Protein AF-A0A1A8R2H5-F1 (afdb_monomer)

Solvent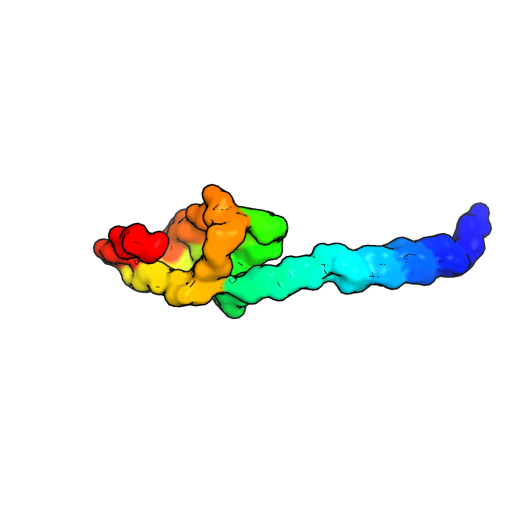-accessible surface area (backbone atoms only — not comparable to full-atom values): 4363 Å² total; per-residue (Å²): 133,86,60,69,71,58,58,52,50,56,55,55,54,61,66,70,69,67,77,76,74,62,55,40,95,86,35,49,65,58,95,40,33,38,43,39,53,62,68,60,39,53,58,73,74,90,48,70,54,89,70,54,80,42,77,43,58,55,73,38,55,62,80,53,90,74,92,125

Radius of 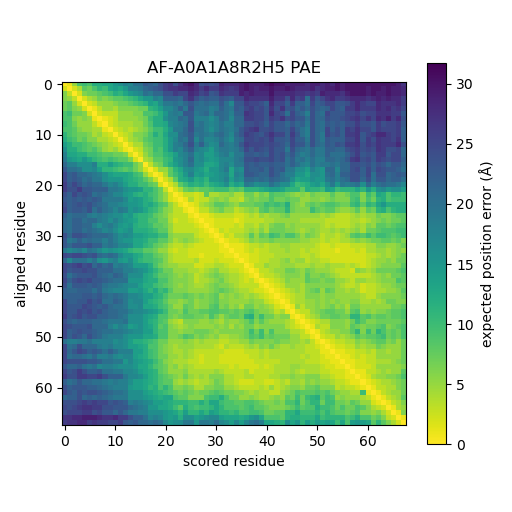gyration: 17.21 Å; Cα contacts (8 Å, |Δi|>4): 80; chains: 1; bounding box: 18×28×56 Å

Nearest PDB structures (foldseek):
  1w8a-assembly1_A  TM=9.796E-01  e=1.468E-03  Drosophila melanogaster
  6bxc-assembly1_D  TM=8.657E-01  e=1.110E-03  Petromyzon marinus
  7la8-assembly2_B  TM=9.139E-01  e=5.544E-03  Petromyzon marinus
  9cj0-assembly1_A  TM=9.246E-01  e=7.333E-03  Petromyzon marinus
  2r9u-assembly4_D  TM=8.728E-01  e=6.376E-03  Petromyzon marinus

Foldseek 3Di:
DDDCVVVVVVVVVVVVPPPPPQAPPQWDDDQQEIGNEQSQDQDDDPRRDPSRPYYHHHNHNHPDDDDD

Sequence (68 aa):
RPAGRWMWVVMLSALILGNTSACPALCTCSGTTVDCHGLGLKTMPRNIPRNTERLELNGNNLTRVTKT

InterPro domains:
  IPR000372 Leucine-rich repeat N-terminal domain [PF01462] (22-49)
  IPR000372 Leucine-rich repeat N-terminal domain [SM00013] (22-54)
  IPR032675 Leucine-rich repeat domain superfamily [G3DSA:3.80.10.10] (14-68)
  IPR052313 Platelet Glycoprotein Ib-IX-V Complex [PTHR22650] (5-66)

Organism: NCBI:txid704102

Mean predicted aligned error: 12.09 Å

pLDDT: mean 73.35, std 11.0, range [49.0, 88.75]

Structure (mmCIF, N/CA/C/O backbone):
data_AF-A0A1A8R2H5-F1
#
_entry.id   AF-A0A1A8R2H5-F1
#
loop_
_atom_site.group_PDB
_atom_site.id
_atom_site.type_symbol
_atom_site.label_atom_id
_atom_site.label_alt_id
_atom_site.label_comp_id
_atom_site.label_asym_id
_atom_site.label_entity_id
_atom_site.label_seq_id
_atom_site.pdbx_PDB_ins_code
_atom_site.Cartn_x
_atom_site.Cartn_y
_atom_site.Cartn_z
_atom_site.occupancy
_atom_site.B_iso_or_equiv
_atom_site.auth_seq_id
_atom_site.auth_comp_id
_atom_site.auth_asym_id
_atom_site.auth_atom_id
_atom_site.pdbx_PDB_model_num
ATOM 1 N N . ARG A 1 1 ? 5.294 13.373 -38.842 1.00 50.59 1 ARG A N 1
ATOM 2 C CA . ARG A 1 1 ? 3.868 13.190 -38.475 1.00 50.59 1 ARG A CA 1
ATOM 3 C C . ARG A 1 1 ? 3.593 11.687 -38.427 1.00 50.59 1 ARG A C 1
ATOM 5 O O . ARG A 1 1 ? 3.247 11.137 -39.466 1.00 50.59 1 ARG A O 1
ATOM 12 N N . PRO A 1 2 ? 3.894 10.984 -37.318 1.00 49.00 2 PRO A N 1
ATOM 13 C CA . PRO A 1 2 ? 3.800 9.533 -37.310 1.00 49.00 2 PRO A CA 1
ATOM 14 C C . PRO A 1 2 ? 2.331 9.109 -37.338 1.00 49.00 2 PRO A C 1
ATOM 16 O O . PRO A 1 2 ? 1.480 9.658 -36.642 1.00 49.00 2 PRO A O 1
ATOM 19 N N . ALA A 1 3 ? 2.074 8.180 -38.250 1.00 55.72 3 ALA A N 1
ATOM 20 C CA . ALA A 1 3 ? 0.783 7.672 -38.655 1.00 55.72 3 ALA A CA 1
ATOM 21 C C . ALA A 1 3 ? 0.054 6.974 -37.501 1.00 55.72 3 ALA A C 1
ATOM 23 O O . ALA A 1 3 ? 0.660 6.233 -36.724 1.00 55.72 3 ALA A O 1
ATOM 24 N N . GLY A 1 4 ? -1.269 7.163 -37.452 1.00 62.22 4 GLY A N 1
ATOM 25 C CA . GLY A 1 4 ? -2.167 6.694 -36.391 1.00 62.22 4 GLY A CA 1
ATOM 26 C C . GLY A 1 4 ? -2.024 5.219 -36.008 1.00 62.22 4 GLY A C 1
ATOM 27 O O . GLY A 1 4 ? -2.360 4.855 -34.892 1.00 62.22 4 GLY A O 1
ATOM 28 N N . ARG A 1 5 ? -1.432 4.377 -36.859 1.00 66.50 5 ARG A N 1
ATOM 29 C CA . ARG A 1 5 ? -1.161 2.963 -36.571 1.00 66.50 5 ARG A CA 1
ATOM 30 C C . ARG A 1 5 ? -0.246 2.744 -35.360 1.00 66.50 5 ARG A C 1
ATOM 32 O O . ARG A 1 5 ? -0.445 1.776 -34.642 1.00 66.50 5 ARG A O 1
ATOM 39 N N . TRP A 1 6 ? 0.699 3.648 -35.096 1.00 65.44 6 TRP A N 1
ATOM 40 C CA . TRP A 1 6 ? 1.562 3.566 -33.909 1.00 65.44 6 TRP A CA 1
ATOM 41 C C . TRP A 1 6 ? 0.822 3.969 -32.628 1.00 65.44 6 TRP A C 1
ATOM 43 O O . TRP A 1 6 ? 1.010 3.340 -31.595 1.00 65.44 6 TRP A O 1
ATOM 53 N N . MET A 1 7 ? -0.085 4.949 -32.707 1.00 65.50 7 MET A N 1
ATOM 54 C CA . MET A 1 7 ? -0.921 5.362 -31.569 1.00 65.50 7 MET A CA 1
ATOM 55 C C . MET A 1 7 ? -1.846 4.232 -31.101 1.00 65.50 7 MET A C 1
ATOM 57 O O . MET A 1 7 ? -1.977 4.006 -29.901 1.00 65.50 7 MET A O 1
ATOM 61 N N . TRP A 1 8 ? -2.431 3.474 -32.035 1.00 68.81 8 TRP A N 1
ATOM 62 C CA . TRP A 1 8 ? -3.264 2.311 -31.704 1.00 68.81 8 TRP A CA 1
ATOM 63 C C . TRP A 1 8 ? -2.477 1.205 -30.996 1.00 68.81 8 TRP A C 1
ATOM 65 O O . TRP A 1 8 ? -2.986 0.621 -30.045 1.00 68.81 8 TRP A O 1
ATOM 75 N N . VAL A 1 9 ? -1.229 0.952 -31.407 1.00 74.75 9 VAL A N 1
ATOM 76 C CA . VAL A 1 9 ? -0.360 -0.047 -30.764 1.00 74.75 9 VAL A CA 1
ATOM 77 C C . VAL A 1 9 ? -0.013 0.369 -29.337 1.00 74.75 9 VAL A C 1
ATOM 79 O O . VAL A 1 9 ? -0.102 -0.463 -28.443 1.00 74.75 9 VAL A O 1
ATOM 82 N N . VAL A 1 10 ? 0.300 1.649 -29.104 1.00 75.19 10 VAL A N 1
ATOM 83 C CA . VAL A 1 10 ? 0.611 2.172 -27.761 1.00 75.19 10 VAL A CA 1
ATOM 84 C C . VAL A 1 10 ? -0.603 2.060 -26.825 1.00 75.19 10 VAL A C 1
ATOM 86 O O . VAL A 1 10 ? -0.464 1.619 -25.684 1.00 75.19 10 VAL A O 1
ATOM 89 N N . MET A 1 11 ? -1.807 2.366 -27.321 1.00 66.81 11 MET A N 1
ATOM 90 C CA . MET A 1 11 ? -3.051 2.258 -26.545 1.00 66.81 11 MET A CA 1
ATOM 91 C C . MET A 1 11 ? -3.459 0.803 -26.266 1.00 66.81 11 MET A C 1
ATOM 93 O O . MET A 1 11 ? -3.857 0.488 -25.147 1.00 66.81 11 MET A O 1
ATOM 97 N N . LEU A 1 12 ? -3.305 -0.106 -27.238 1.00 65.00 12 LEU A N 1
ATOM 98 C CA . LEU A 1 12 ? -3.515 -1.542 -27.016 1.00 65.00 12 LEU A CA 1
ATOM 99 C C . LEU A 1 12 ? -2.475 -2.131 -26.057 1.00 65.00 12 LEU A C 1
ATOM 101 O O . LEU A 1 12 ? -2.833 -2.935 -25.202 1.00 65.00 12 LEU A O 1
ATOM 105 N N . SER A 1 13 ? -1.206 -1.721 -26.148 1.00 62.56 13 SER A N 1
ATOM 106 C CA . SER A 1 13 ? -0.160 -2.198 -25.234 1.00 62.56 13 SER A CA 1
ATOM 107 C C . SER A 1 13 ? -0.367 -1.724 -23.795 1.00 62.56 13 SER A C 1
ATOM 109 O O . SER A 1 13 ? -0.070 -2.470 -22.866 1.00 62.56 13 SER A O 1
ATOM 111 N N . ALA A 1 14 ? -0.932 -0.527 -23.596 1.00 63.12 14 ALA A N 1
ATOM 112 C CA . ALA A 1 14 ? -1.246 -0.003 -22.267 1.00 63.12 14 ALA A CA 1
ATOM 1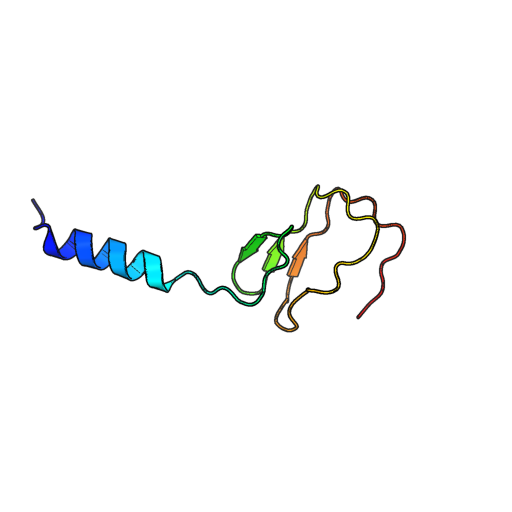13 C C . ALA A 1 14 ? -2.370 -0.795 -21.573 1.00 63.12 14 ALA A C 1
ATOM 115 O O . ALA A 1 14 ? -2.374 -0.910 -20.350 1.00 63.12 14 ALA A O 1
ATOM 116 N N . LEU A 1 15 ? -3.286 -1.392 -22.344 1.00 59.50 15 LEU A N 1
ATOM 117 C CA . LEU A 1 15 ? -4.383 -2.206 -21.815 1.00 59.50 15 LEU A CA 1
ATOM 118 C C . LEU A 1 15 ? -3.915 -3.579 -21.292 1.00 59.50 15 LEU A C 1
ATOM 120 O O . LEU A 1 15 ? -4.566 -4.159 -20.429 1.00 59.50 15 LEU A O 1
ATOM 124 N N . ILE A 1 16 ? -2.789 -4.097 -21.798 1.00 58.72 16 ILE A N 1
ATOM 125 C CA . ILE A 1 16 ? -2.273 -5.439 -21.464 1.00 58.72 16 ILE A CA 1
ATOM 126 C C . ILE A 1 16 ? -1.380 -5.418 -20.206 1.00 58.72 16 ILE A C 1
ATOM 128 O O . ILE A 1 16 ? -1.187 -6.452 -19.576 1.00 58.72 16 ILE A O 1
ATOM 132 N N . LEU A 1 17 ? -0.888 -4.248 -19.775 1.00 58.34 17 LEU A N 1
ATOM 133 C CA . LEU A 1 17 ? -0.038 -4.102 -18.579 1.00 58.34 17 LEU A CA 1
ATOM 134 C C . LEU A 1 17 ? -0.810 -3.983 -17.250 1.00 58.34 17 LEU A C 1
ATOM 136 O O . LEU A 1 17 ? -0.210 -3.756 -16.201 1.00 58.34 17 LEU A O 1
ATOM 140 N N . GLY A 1 18 ? -2.132 -4.136 -17.269 1.00 59.44 18 GLY A N 1
ATOM 141 C CA . GLY A 1 18 ? -2.950 -4.194 -16.061 1.00 59.44 18 GLY A CA 1
ATOM 142 C C .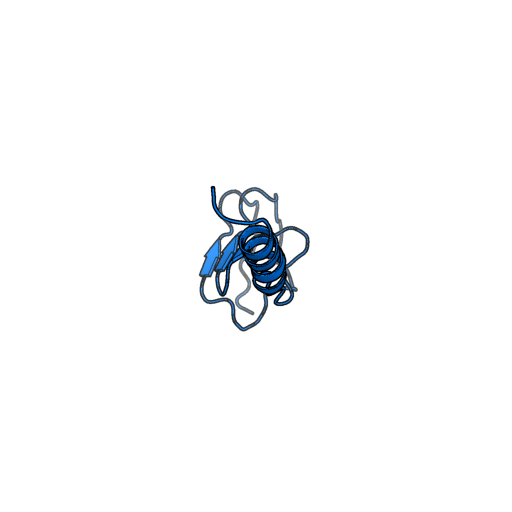 GLY A 1 18 ? -2.941 -5.591 -15.443 1.00 59.44 18 GLY A C 1
ATOM 143 O O . GLY A 1 18 ? -3.971 -6.260 -15.451 1.00 59.44 18 GLY A O 1
ATOM 144 N N . ASN A 1 19 ? -1.800 -6.055 -14.925 1.00 56.88 19 ASN A N 1
ATOM 145 C CA . ASN A 1 19 ? -1.734 -7.312 -14.173 1.00 56.88 19 ASN A CA 1
ATOM 146 C C . ASN A 1 19 ? -2.542 -7.183 -12.871 1.00 56.88 19 ASN A C 1
ATOM 148 O O . ASN A 1 19 ? -2.032 -6.740 -11.844 1.00 56.88 19 ASN A O 1
ATOM 152 N N . THR A 1 20 ? -3.808 -7.594 -12.895 1.00 54.12 20 THR A N 1
ATOM 153 C CA . THR A 1 20 ? -4.682 -7.631 -11.719 1.00 54.12 20 THR A CA 1
ATOM 154 C C . THR A 1 20 ? -4.470 -8.925 -10.932 1.00 54.12 20 THR A C 1
ATOM 156 O O . THR A 1 20 ? -5.337 -9.791 -10.837 1.00 54.12 20 THR A O 1
ATOM 159 N N . SER A 1 21 ? -3.298 -9.077 -10.313 1.00 60.72 21 SER A N 1
ATOM 160 C CA . SER A 1 21 ? -3.134 -10.066 -9.246 1.00 60.72 21 SER A CA 1
ATOM 161 C C . SER A 1 21 ? -3.956 -9.620 -8.037 1.00 60.72 21 SER A C 1
ATOM 163 O O . SER A 1 21 ? -3.492 -8.773 -7.286 1.00 60.72 21 SER A O 1
ATOM 165 N N . ALA A 1 22 ? -5.182 -10.146 -7.910 1.00 65.19 22 ALA A N 1
ATOM 166 C CA . ALA A 1 22 ? -6.061 -10.170 -6.729 1.00 65.19 22 ALA A CA 1
ATOM 167 C C . ALA A 1 22 ? -5.761 -9.114 -5.643 1.00 65.19 22 ALA A C 1
ATOM 169 O O . ALA A 1 22 ? -5.516 -9.451 -4.485 1.00 65.19 22 ALA A O 1
ATOM 170 N N . CYS A 1 23 ? -5.754 -7.837 -6.022 1.00 71.94 23 CYS A N 1
ATOM 171 C CA . CYS A 1 23 ? -5.467 -6.764 -5.088 1.00 71.94 23 CYS A CA 1
ATOM 172 C C . CYS A 1 23 ? -6.688 -6.550 -4.181 1.00 71.94 23 CYS A C 1
ATOM 174 O O . CYS A 1 23 ? -7.819 -6.618 -4.676 1.00 71.94 23 CYS A O 1
ATOM 176 N N . PRO A 1 24 ? -6.514 -6.297 -2.872 1.00 74.31 24 PRO A N 1
ATOM 177 C CA . PRO A 1 24 ? -7.630 -5.913 -2.019 1.00 74.31 24 PRO A CA 1
ATOM 178 C C . PRO A 1 24 ? -8.341 -4.685 -2.598 1.00 74.31 24 PRO A C 1
ATOM 180 O O . PRO A 1 24 ? -7.678 -3.735 -2.989 1.00 74.31 24 PRO A O 1
ATOM 183 N N . ALA A 1 25 ? -9.677 -4.654 -2.587 1.00 69.81 25 ALA A N 1
ATOM 184 C CA . ALA A 1 25 ? -10.448 -3.534 -3.148 1.00 69.81 25 ALA A CA 1
ATOM 185 C C . ALA A 1 25 ? -10.146 -2.170 -2.498 1.00 69.81 25 ALA A C 1
ATOM 187 O O . ALA A 1 25 ? -10.420 -1.131 -3.088 1.00 69.81 25 ALA A O 1
ATOM 188 N N . LEU A 1 26 ? -9.602 -2.176 -1.278 1.00 73.75 26 LEU A N 1
ATOM 189 C CA . LEU A 1 26 ? -9.209 -0.961 -0.572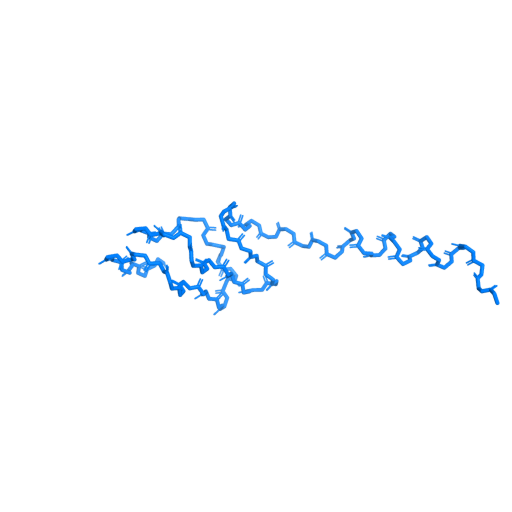 1.00 73.75 26 LEU A CA 1
ATOM 190 C C . LEU A 1 26 ? -7.746 -0.572 -0.819 1.00 73.75 26 LEU A C 1
ATOM 192 O O . LEU A 1 26 ? -7.372 0.543 -0.491 1.00 73.75 26 LEU A O 1
ATOM 196 N N . CYS A 1 27 ? -6.923 -1.465 -1.369 1.00 82.00 27 CYS A N 1
ATOM 197 C CA . CYS A 1 27 ? -5.492 -1.241 -1.542 1.00 82.00 27 CYS A CA 1
ATOM 198 C C . CYS A 1 27 ? -5.133 -1.080 -3.019 1.00 82.00 27 CYS A C 1
ATOM 200 O O . CYS A 1 27 ? -5.829 -1.560 -3.910 1.00 82.00 27 CYS A O 1
ATOM 202 N N . THR A 1 28 ? -4.014 -0.415 -3.275 1.00 84.00 28 THR A N 1
ATOM 203 C CA . THR A 1 28 ? -3.429 -0.293 -4.612 1.00 84.00 28 THR A CA 1
ATOM 204 C C . THR A 1 28 ? -2.293 -1.296 -4.729 1.00 84.00 28 THR A C 1
ATOM 206 O O . THR A 1 28 ? -1.484 -1.398 -3.819 1.00 84.00 28 THR A O 1
ATOM 209 N N . CYS A 1 29 ? -2.208 -2.052 -5.821 1.00 80.06 29 CYS A N 1
ATOM 210 C CA . CYS A 1 29 ? -1.120 -3.009 -6.013 1.00 80.06 29 CYS A CA 1
ATOM 211 C C . CYS A 1 29 ? -0.316 -2.643 -7.248 1.00 80.06 29 CYS A C 1
ATOM 213 O O . CYS A 1 29 ? -0.880 -2.365 -8.306 1.00 80.06 29 CYS A O 1
ATOM 215 N N . SER A 1 30 ? 1.002 -2.694 -7.109 1.00 82.75 30 SER A N 1
ATOM 216 C CA . SER A 1 30 ? 1.954 -2.484 -8.189 1.00 82.75 30 SER A CA 1
ATOM 217 C C . SER A 1 30 ? 2.952 -3.638 -8.185 1.00 82.75 30 SER A C 1
ATOM 219 O O . SER A 1 30 ? 3.826 -3.728 -7.320 1.00 82.75 30 SER A O 1
ATOM 221 N N . GLY A 1 31 ? 2.779 -4.584 -9.113 1.00 80.25 31 GLY A N 1
ATOM 222 C CA . GLY A 1 31 ? 3.584 -5.808 -9.169 1.00 80.25 31 GLY A CA 1
ATOM 223 C C . GLY A 1 31 ? 3.430 -6.668 -7.906 1.00 80.25 31 GLY A C 1
ATOM 224 O O . GLY A 1 31 ? 2.378 -7.259 -7.685 1.00 80.25 31 GLY A O 1
ATOM 225 N N . THR A 1 32 ? 4.487 -6.743 -7.091 1.00 82.44 32 THR A N 1
ATOM 226 C CA . THR A 1 32 ? 4.548 -7.465 -5.800 1.00 82.44 32 THR A CA 1
ATOM 227 C C . THR A 1 32 ? 4.398 -6.544 -4.583 1.00 82.44 32 THR A C 1
ATOM 229 O O . THR A 1 32 ? 4.544 -6.987 -3.443 1.00 82.44 32 THR A O 1
ATOM 232 N N . THR A 1 33 ? 4.135 -5.254 -4.801 1.00 84.75 33 THR A N 1
ATOM 233 C CA . THR A 1 33 ? 3.953 -4.262 -3.734 1.00 84.75 33 THR A CA 1
ATOM 234 C C . THR A 1 33 ? 2.473 -3.948 -3.557 1.00 84.75 33 THR A C 1
ATOM 236 O O . THR A 1 33 ? 1.765 -3.725 -4.539 1.00 84.75 33 THR A O 1
ATOM 239 N N . VAL A 1 34 ? 2.007 -3.942 -2.309 1.00 86.31 34 VAL A N 1
ATOM 240 C CA . VAL A 1 34 ? 0.624 -3.646 -1.929 1.00 86.31 34 VAL A CA 1
ATOM 241 C C . VAL A 1 34 ? 0.604 -2.405 -1.041 1.00 86.31 34 VAL A C 1
ATOM 243 O O . VAL A 1 34 ? 1.092 -2.423 0.086 1.00 86.31 34 VAL A O 1
ATOM 246 N N . ASP A 1 35 ? -0.006 -1.342 -1.545 1.00 88.00 35 ASP A N 1
ATOM 247 C CA . ASP A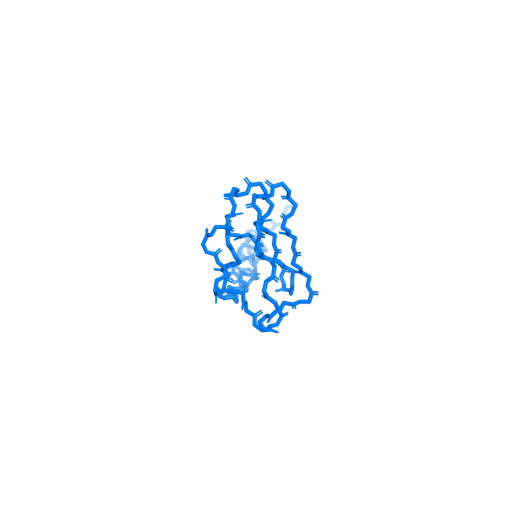 1 35 ? -0.196 -0.057 -0.891 1.00 88.00 35 ASP A CA 1
ATOM 248 C C . ASP A 1 35 ? -1.581 0.050 -0.253 1.00 88.00 35 ASP A C 1
ATOM 250 O O . ASP A 1 35 ? -2.594 0.234 -0.928 1.00 88.00 35 ASP A O 1
ATOM 254 N N . CYS A 1 36 ? -1.623 -0.043 1.074 1.00 85.38 36 CYS A N 1
ATOM 255 C CA . CYS A 1 36 ? -2.829 0.037 1.895 1.00 85.38 36 CYS A CA 1
ATOM 256 C C . CYS A 1 36 ? -2.797 1.234 2.871 1.00 85.38 36 CYS A C 1
ATOM 258 O O . CYS A 1 36 ? -3.377 1.163 3.959 1.00 85.38 36 CYS A O 1
ATOM 260 N N . HIS A 1 37 ? -2.083 2.315 2.556 1.00 88.06 37 HIS A N 1
ATOM 261 C CA . HIS A 1 37 ? -1.881 3.427 3.489 1.00 88.06 37 HIS A CA 1
ATOM 262 C C . HIS A 1 37 ? -3.156 4.267 3.714 1.00 88.06 37 HIS A C 1
ATOM 264 O O . HIS A 1 37 ? -3.956 4.458 2.805 1.00 88.06 37 HIS A O 1
ATOM 270 N N . GLY A 1 38 ? -3.345 4.798 4.926 1.00 85.50 38 GLY A N 1
ATOM 271 C CA . GLY A 1 38 ? -4.399 5.782 5.227 1.00 85.50 38 GLY A CA 1
ATOM 272 C C . GLY A 1 38 ? -5.843 5.271 5.129 1.00 85.50 38 GLY A C 1
ATOM 273 O O . GLY A 1 38 ? -6.775 6.068 5.108 1.00 85.50 38 GLY A O 1
ATOM 274 N N . LEU A 1 39 ? -6.048 3.954 5.091 1.00 83.50 39 LEU A N 1
ATOM 275 C CA . LEU A 1 39 ? -7.363 3.327 4.905 1.00 83.50 39 LEU A CA 1
ATOM 276 C C . LEU A 1 39 ? -8.158 3.152 6.208 1.00 83.50 39 LEU A C 1
ATOM 278 O O . LEU A 1 39 ? -9.280 2.648 6.191 1.00 83.50 39 LEU A O 1
ATOM 282 N N . GLY A 1 40 ? -7.584 3.516 7.359 1.00 85.12 40 GLY A N 1
ATOM 283 C CA . GLY A 1 40 ? -8.220 3.319 8.664 1.00 85.12 40 GLY A CA 1
ATOM 284 C C . GLY A 1 40 ? -8.408 1.844 9.040 1.00 85.12 40 GLY A C 1
ATOM 285 O O . GLY A 1 40 ? -9.299 1.514 9.825 1.00 85.12 40 GLY A O 1
ATOM 286 N N . LEU A 1 41 ? -7.580 0.945 8.495 1.00 82.31 41 LEU A N 1
ATOM 287 C CA . LEU A 1 41 ? -7.649 -0.490 8.768 1.00 82.31 41 LEU A CA 1
ATOM 288 C C . LEU A 1 41 ? -7.451 -0.751 10.264 1.00 82.31 41 LEU A C 1
ATOM 290 O O . LEU A 1 41 ? -6.419 -0.402 10.833 1.00 82.31 41 LEU A O 1
ATOM 294 N N . LYS A 1 42 ? -8.442 -1.390 10.894 1.00 82.69 42 LYS A N 1
ATOM 295 C CA . LYS A 1 42 ? -8.379 -1.822 12.305 1.00 82.69 42 LYS A CA 1
ATOM 296 C C . LYS A 1 42 ? -7.780 -3.215 12.474 1.00 82.69 42 LYS A C 1
ATOM 298 O O . LYS A 1 42 ? -7.279 -3.562 13.541 1.00 82.69 42 LYS A O 1
ATOM 303 N N . THR A 1 43 ? -7.863 -4.015 11.416 1.00 77.38 43 THR A N 1
ATOM 304 C CA . THR A 1 43 ? -7.414 -5.405 11.360 1.00 77.38 43 THR A CA 1
ATOM 305 C C . THR A 1 43 ? -6.702 -5.659 10.039 1.00 77.38 43 THR A C 1
ATOM 307 O O . THR A 1 43 ? -6.877 -4.914 9.074 1.00 77.38 43 THR A O 1
ATOM 310 N N . MET A 1 44 ? -5.871 -6.699 10.012 1.00 74.75 44 MET A N 1
ATOM 311 C CA . MET A 1 44 ? -5.101 -7.051 8.826 1.00 74.75 44 MET A CA 1
ATOM 312 C C . MET A 1 44 ? -6.032 -7.567 7.712 1.00 74.75 44 MET A C 1
ATOM 314 O O . MET A 1 44 ? -6.853 -8.451 7.981 1.00 74.75 44 MET A O 1
ATOM 318 N N . PRO A 1 45 ? -5.942 -7.041 6.476 1.00 72.81 45 PRO A N 1
ATOM 319 C CA . PRO A 1 45 ? -6.800 -7.476 5.382 1.00 72.81 45 PRO A CA 1
ATOM 320 C C . PRO A 1 45 ? -6.507 -8.935 5.015 1.00 72.81 45 PRO A C 1
ATOM 322 O O . PRO A 1 45 ? -5.363 -9.334 4.828 1.00 72.81 45 PRO A O 1
ATOM 325 N N . ARG A 1 46 ? -7.561 -9.746 4.886 1.00 71.38 46 ARG A N 1
ATOM 326 C CA . ARG A 1 46 ? -7.465 -11.186 4.575 1.00 71.38 46 ARG A CA 1
ATOM 327 C C . ARG A 1 46 ? -7.124 -11.499 3.112 1.00 71.38 46 ARG A C 1
ATOM 329 O O . ARG A 1 46 ? -6.870 -12.652 2.787 1.00 71.38 46 ARG A O 1
ATOM 336 N N . ASN A 1 47 ? -7.121 -10.486 2.247 1.00 70.44 47 ASN A N 1
ATOM 337 C CA . ASN A 1 47 ? -6.960 -10.607 0.797 1.00 70.44 47 ASN A CA 1
ATOM 338 C C . ASN A 1 47 ? -5.569 -10.178 0.294 1.00 70.44 47 ASN A C 1
ATOM 340 O O . ASN A 1 47 ? -5.440 -9.783 -0.858 1.00 70.44 47 ASN A O 1
ATOM 344 N N . ILE A 1 48 ? -4.529 -10.235 1.133 1.00 76.25 48 ILE A N 1
ATOM 345 C CA . ILE A 1 48 ? -3.152 -10.002 0.673 1.00 76.25 48 ILE A CA 1
ATOM 346 C C . ILE A 1 48 ? -2.713 -11.200 -0.190 1.00 76.25 48 ILE A C 1
ATOM 348 O O . ILE A 1 48 ? -2.725 -12.334 0.301 1.00 76.25 48 ILE A O 1
ATOM 352 N N . PRO A 1 49 ? -2.326 -10.999 -1.460 1.00 72.88 49 PRO A N 1
ATOM 353 C CA . PRO A 1 4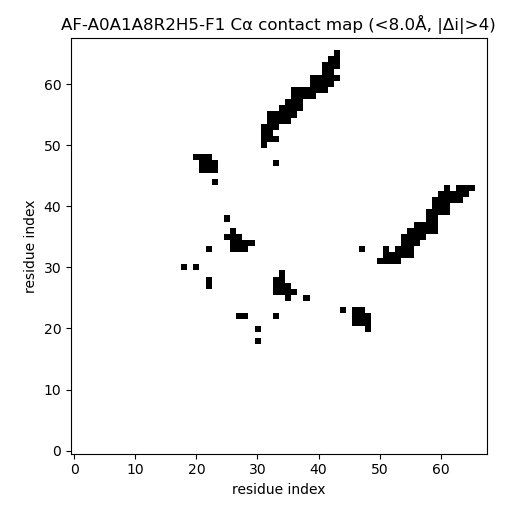9 ? -1.871 -12.097 -2.298 1.00 72.88 49 PRO A CA 1
ATOM 354 C C . PRO A 1 49 ? -0.498 -12.608 -1.825 1.00 72.88 49 PRO A C 1
ATOM 356 O O . PRO A 1 49 ? 0.348 -11.845 -1.360 1.00 72.88 49 PRO A O 1
ATOM 359 N N . ARG A 1 50 ? -0.249 -13.921 -1.938 1.00 75.69 50 ARG A N 1
ATOM 360 C CA . ARG A 1 50 ? 0.996 -14.559 -1.446 1.00 75.69 50 ARG A CA 1
ATOM 361 C C . ARG A 1 50 ? 2.272 -14.088 -2.152 1.00 75.69 50 ARG A C 1
ATOM 363 O O . ARG A 1 50 ? 3.355 -14.316 -1.634 1.00 75.69 50 ARG A O 1
ATOM 370 N N . ASN A 1 51 ? 2.149 -13.460 -3.318 1.00 73.50 51 ASN A N 1
ATOM 371 C CA . ASN A 1 51 ? 3.265 -12.874 -4.061 1.00 73.50 51 ASN A CA 1
ATOM 372 C C . ASN A 1 51 ? 3.660 -11.473 -3.553 1.00 73.50 51 ASN A C 1
ATOM 374 O O . ASN A 1 51 ? 4.477 -10.816 -4.191 1.00 73.50 51 ASN A O 1
ATOM 378 N N . THR A 1 52 ? 3.070 -10.999 -2.452 1.00 78.69 52 THR A N 1
ATOM 379 C CA . THR A 1 52 ? 3.382 -9.686 -1.881 1.00 78.69 52 THR A CA 1
ATOM 380 C C . THR A 1 52 ? 4.755 -9.715 -1.212 1.00 78.69 52 THR A C 1
ATOM 382 O O . THR A 1 52 ? 4.935 -10.372 -0.189 1.00 78.69 52 THR A O 1
ATOM 385 N N . GLU A 1 53 ? 5.716 -8.979 -1.763 1.00 84.62 53 GLU A N 1
ATOM 386 C CA . GLU A 1 53 ? 7.040 -8.772 -1.159 1.00 84.62 53 GLU A CA 1
ATOM 387 C C . GLU A 1 53 ? 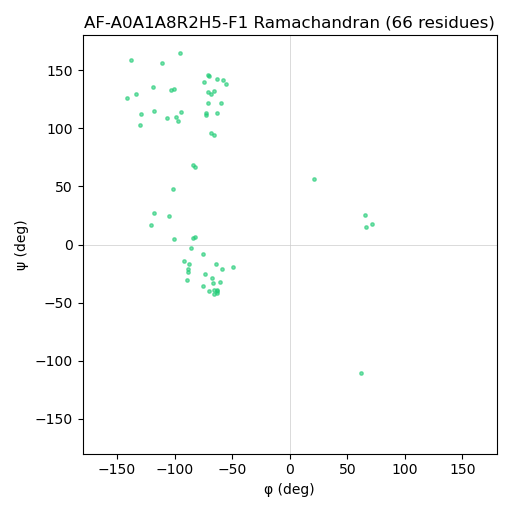7.059 -7.551 -0.239 1.00 84.62 53 GLU A C 1
ATOM 389 O O . GLU A 1 53 ? 7.811 -7.510 0.736 1.00 84.62 53 GLU A O 1
ATOM 394 N N . ARG A 1 54 ? 6.236 -6.544 -0.547 1.00 83.94 54 ARG A N 1
ATOM 395 C CA . ARG A 1 54 ? 6.160 -5.290 0.206 1.00 83.94 54 ARG A CA 1
ATOM 396 C C . ARG A 1 54 ? 4.711 -4.925 0.480 1.00 83.94 54 ARG A C 1
ATOM 398 O O . ARG A 1 54 ? 3.895 -4.917 -0.435 1.00 83.94 54 ARG A O 1
ATOM 405 N N . LEU A 1 55 ? 4.403 -4.622 1.737 1.00 85.62 55 LEU A N 1
ATOM 406 C CA . LEU A 1 5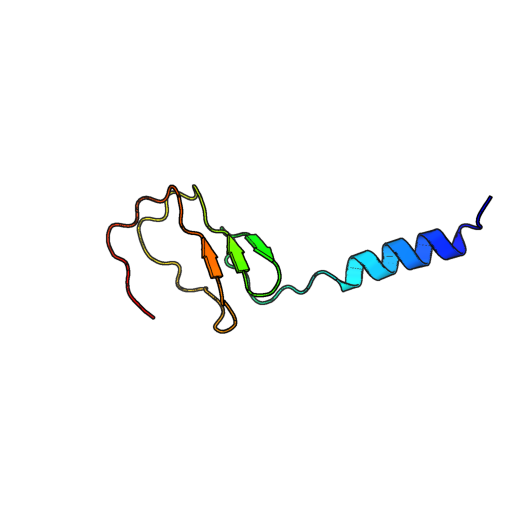5 ? 3.066 -4.254 2.190 1.00 85.62 55 LEU A CA 1
ATOM 407 C C . LEU A 1 55 ? 3.138 -2.955 2.998 1.00 85.62 55 LEU A C 1
ATOM 409 O O . LEU A 1 55 ? 3.677 -2.936 4.102 1.00 85.62 55 LEU A O 1
ATOM 413 N N . GLU A 1 56 ? 2.566 -1.891 2.448 1.00 86.44 56 GLU A N 1
ATOM 414 C CA . GLU A 1 56 ? 2.519 -0.560 3.045 1.00 86.44 56 GLU A CA 1
ATOM 415 C C . GLU A 1 56 ? 1.203 -0.376 3.806 1.00 86.44 56 GLU A C 1
ATOM 417 O O . GLU A 1 56 ? 0.119 -0.350 3.229 1.00 86.44 56 GLU A O 1
ATOM 422 N N . LEU A 1 57 ? 1.285 -0.246 5.129 1.00 86.69 57 LEU A N 1
ATOM 423 C CA . LEU A 1 57 ? 0.125 -0.095 6.022 1.00 86.69 57 LEU A CA 1
ATOM 424 C C . LEU A 1 57 ? 0.168 1.217 6.817 1.00 86.69 57 LEU A C 1
ATOM 426 O O . LEU A 1 57 ? -0.536 1.362 7.819 1.00 86.69 57 LEU A O 1
ATOM 430 N N . ASN A 1 58 ? 0.990 2.170 6.384 1.00 86.69 58 ASN A N 1
ATOM 431 C CA . ASN A 1 58 ? 1.199 3.443 7.066 1.00 86.69 58 ASN A CA 1
ATOM 432 C C . ASN A 1 58 ? -0.110 4.239 7.233 1.00 86.69 58 ASN A C 1
ATOM 434 O O . ASN A 1 58 ? -0.969 4.239 6.357 1.00 86.69 58 ASN A O 1
ATOM 438 N N . GLY A 1 59 ? -0.295 4.909 8.374 1.00 85.25 59 GLY A N 1
ATOM 439 C CA . GLY A 1 59 ? -1.500 5.713 8.639 1.00 85.25 59 GLY A CA 1
ATOM 440 C C . GLY A 1 59 ? -2.788 4.912 8.894 1.00 85.25 59 GLY A C 1
ATOM 441 O O . GLY A 1 59 ? -3.880 5.468 8.798 1.00 85.25 59 GLY A O 1
ATOM 442 N N . ASN A 1 60 ? -2.687 3.617 9.208 1.00 88.31 60 ASN A N 1
ATOM 443 C CA . ASN A 1 60 ? -3.825 2.804 9.647 1.00 88.31 60 ASN A CA 1
ATOM 444 C C . ASN A 1 60 ? -3.931 2.715 11.174 1.00 88.31 60 ASN A C 1
ATOM 446 O O . ASN A 1 60 ? -2.982 2.988 11.902 1.00 88.31 60 ASN A O 1
ATOM 450 N N . ASN A 1 61 ? -5.091 2.270 11.661 1.00 88.75 61 ASN A N 1
ATOM 451 C CA . ASN A 1 61 ? -5.382 2.106 13.086 1.00 88.75 61 ASN A CA 1
ATOM 452 C C . ASN A 1 61 ? -5.264 0.627 13.506 1.00 88.75 61 ASN A C 1
ATOM 454 O O . ASN A 1 61 ? -6.171 0.042 14.103 1.00 88.75 61 ASN A O 1
ATOM 458 N N . LEU A 1 62 ? -4.162 -0.011 13.102 1.00 80.88 62 LEU A N 1
ATOM 459 C CA . LEU A 1 62 ? -3.935 -1.437 13.318 1.00 80.88 62 LEU A CA 1
ATOM 460 C C . LEU A 1 62 ? -3.620 -1.692 14.792 1.00 80.88 62 LEU A C 1
ATOM 462 O O . LEU A 1 62 ? -2.555 -1.339 15.285 1.00 80.88 62 LEU A O 1
ATOM 466 N N . THR A 1 63 ? -4.539 -2.354 15.488 1.00 79.44 63 THR A N 1
ATOM 467 C CA . THR A 1 63 ? -4.365 -2.723 16.905 1.00 79.44 63 THR A CA 1
ATOM 468 C C . THR A 1 63 ? -3.684 -4.079 17.083 1.00 79.44 63 THR A C 1
ATOM 470 O O . THR A 1 63 ? -3.106 -4.350 18.133 1.00 79.44 63 THR A O 1
ATOM 473 N N . ARG A 1 64 ? -3.721 -4.941 16.058 1.00 68.56 64 ARG A N 1
ATOM 474 C CA . ARG A 1 64 ? -3.049 -6.248 16.030 1.00 68.56 64 ARG A CA 1
ATOM 475 C C . ARG A 1 64 ? -2.465 -6.522 14.651 1.00 68.56 64 ARG A C 1
ATOM 477 O O . ARG A 1 64 ? -3.185 -6.516 13.654 1.00 68.56 64 ARG A O 1
ATOM 484 N N . VAL A 1 65 ? -1.171 -6.827 14.626 1.00 68.06 65 VAL A N 1
ATOM 485 C CA . VAL A 1 65 ? -0.469 -7.321 13.439 1.00 68.06 65 VAL A CA 1
ATOM 486 C C . VAL A 1 65 ? -0.365 -8.836 13.571 1.00 68.06 65 VAL A C 1
ATOM 488 O O . VAL A 1 65 ? 0.337 -9.343 14.443 1.00 68.06 65 VAL A O 1
ATOM 491 N N . THR A 1 66 ? -1.106 -9.569 12.743 1.00 66.56 66 THR A N 1
ATOM 492 C CA . THR A 1 66 ? -1.114 -11.040 12.764 1.00 66.56 66 THR A CA 1
ATOM 493 C C . THR A 1 66 ? -0.344 -11.535 11.555 1.00 66.56 66 THR A C 1
ATOM 495 O O . THR A 1 66 ? -0.816 -11.398 10.432 1.00 66.56 66 THR A O 1
ATOM 498 N N . LYS A 1 67 ? 0.845 -12.102 11.762 1.00 54.53 67 LYS A N 1
ATOM 499 C CA . LYS A 1 67 ? 1.611 -12.701 10.666 1.00 54.53 67 LYS A CA 1
ATOM 500 C C . LYS A 1 67 ? 0.806 -13.883 10.108 1.00 54.53 67 LYS A C 1
ATOM 502 O O . LYS A 1 67 ? 0.556 -14.834 10.845 1.00 54.53 67 LYS A O 1
ATOM 507 N N . THR A 1 68 ? 0.338 -13.756 8.868 1.00 52.81 68 THR A N 1
ATOM 508 C CA . THR A 1 68 ? -0.429 -14.793 8.155 1.00 52.81 68 THR A CA 1
ATOM 509 C C . THR A 1 68 ? 0.497 -15.567 7.231 1.00 52.81 68 THR A C 1
ATOM 511 O O . THR A 1 68 ? 1.449 -14.935 6.719 1.00 52.81 68 THR A O 1
#

Secondary structure (DSSP, 8-state):
---HHHHHHHHHHHHHT-------TTSEEETTEEE-TTS--SS--TT--TT-SEEE-TT---S-----